Protein AF-A0A6C1B080-F1 (afdb_monomer_lite)

Foldseek 3Di:
DEEQCQLVLVVVLVVVVVCVVVVPQAEEYQANLHFQDQNSVSSCVSCVVHQYAYAHAVVLVVLVCCVVPVVCVVVSCVPGNCRSVSVVVPDDPVVNVCSNPGHQWAWDQDPNDIDTHHNDASVDRPHHDDPPDDPPPHDPDDHDDDRDD

Structure (mmCIF, N/CA/C/O backbone):
data_AF-A0A6C1B080-F1
#
_entry.id   AF-A0A6C1B080-F1
#
loop_
_atom_site.group_PDB
_atom_site.id
_atom_site.type_symbol
_atom_site.label_atom_id
_atom_site.label_alt_id
_atom_site.label_comp_id
_atom_site.label_asym_id
_atom_site.label_entity_id
_atom_site.label_seq_id
_atom_site.pdbx_PDB_ins_code
_atom_site.Cartn_x
_atom_site.Cartn_y
_atom_site.Cartn_z
_atom_site.occupancy
_atom_site.B_iso_or_equiv
_atom_site.auth_seq_id
_atom_site.auth_comp_id
_atom_site.auth_asym_id
_atom_site.auth_atom_id
_atom_site.pdbx_PDB_model_num
ATOM 1 N N . MET A 1 1 ? -10.397 2.742 7.932 1.00 92.88 1 MET A N 1
ATOM 2 C CA . MET A 1 1 ? -9.867 1.919 6.823 1.00 92.88 1 MET A CA 1
ATOM 3 C C . MET A 1 1 ? -9.737 2.802 5.600 1.00 92.88 1 MET A C 1
ATOM 5 O O . MET A 1 1 ? -10.623 3.621 5.385 1.00 92.88 1 MET A O 1
ATOM 9 N N . ILE A 1 2 ? -8.646 2.666 4.856 1.00 97.44 2 ILE A N 1
ATOM 10 C CA . ILE A 1 2 ? -8.377 3.382 3.603 1.00 97.44 2 ILE A CA 1
ATOM 11 C C . ILE A 1 2 ? -7.796 2.397 2.579 1.00 97.44 2 ILE A C 1
ATOM 13 O O . ILE A 1 2 ? -7.333 1.325 2.954 1.00 97.44 2 ILE A O 1
ATOM 17 N N . GLY A 1 3 ? -7.799 2.762 1.305 1.00 95.69 3 GLY A N 1
ATOM 18 C CA . GLY A 1 3 ? -7.280 1.955 0.202 1.00 95.69 3 GLY A CA 1
ATOM 19 C C . GLY A 1 3 ? -7.141 2.807 -1.047 1.00 95.69 3 GLY A C 1
ATOM 20 O O . GLY A 1 3 ? -7.567 3.966 -1.026 1.00 95.69 3 GLY A O 1
ATOM 21 N N . ASP A 1 4 ? -6.547 2.247 -2.101 1.00 97.25 4 ASP A N 1
ATOM 22 C CA . ASP A 1 4 ? -6.509 2.869 -3.431 1.00 97.25 4 ASP A CA 1
ATOM 23 C C . ASP A 1 4 ? -5.958 4.300 -3.399 1.00 97.25 4 ASP A C 1
ATOM 25 O O . ASP A 1 4 ? -6.481 5.237 -4.010 1.00 97.25 4 ASP A O 1
ATOM 29 N N . VAL A 1 5 ? -4.874 4.485 -2.645 1.00 98.12 5 VAL A N 1
ATOM 30 C CA . VAL A 1 5 ? -4.200 5.781 -2.549 1.00 98.12 5 VAL A CA 1
ATOM 31 C C . VAL A 1 5 ? -3.521 6.114 -3.875 1.00 98.12 5 VAL A C 1
ATOM 33 O O . VAL A 1 5 ? -3.496 7.278 -4.275 1.00 98.12 5 VAL A O 1
ATOM 36 N N . HIS A 1 6 ? -2.957 5.118 -4.561 1.00 98.06 6 HIS A N 1
ATOM 37 C CA . HIS A 1 6 ? -2.351 5.243 -5.888 1.00 98.06 6 HIS A CA 1
ATOM 38 C C . HIS A 1 6 ? -1.277 6.330 -5.994 1.00 98.06 6 HIS A C 1
ATOM 40 O O . HIS A 1 6 ? -1.135 6.970 -7.028 1.00 98.06 6 HIS A O 1
ATOM 46 N N . SER A 1 7 ? -0.497 6.566 -4.935 1.00 98.06 7 SER A N 1
ATOM 47 C CA . SER A 1 7 ? 0.464 7.678 -4.827 1.00 98.06 7 SER A CA 1
ATOM 48 C C . SER A 1 7 ? -0.156 9.086 -4.822 1.00 98.06 7 SER A C 1
ATOM 50 O O . SER A 1 7 ? 0.546 10.072 -5.064 1.00 98.06 7 SER A O 1
ATOM 52 N N . ASN A 1 8 ? -1.448 9.217 -4.510 1.00 98.31 8 ASN A N 1
ATOM 53 C CA . ASN A 1 8 ? -2.130 10.499 -4.338 1.00 98.31 8 ASN A CA 1
ATOM 54 C C . ASN A 1 8 ? -1.876 11.082 -2.938 1.00 98.31 8 ASN A C 1
ATOM 56 O O . ASN A 1 8 ? -2.717 11.017 -2.039 1.00 98.31 8 ASN A O 1
ATOM 60 N N . ALA A 1 9 ? -0.696 11.673 -2.751 1.00 98.31 9 ALA A N 1
ATOM 61 C CA . ALA A 1 9 ? -0.308 12.248 -1.464 1.00 98.31 9 ALA A CA 1
ATOM 62 C C . ALA A 1 9 ? -1.232 13.389 -1.004 1.00 98.31 9 ALA A C 1
ATOM 64 O O . ALA A 1 9 ? -1.440 13.552 0.195 1.00 98.31 9 ALA A O 1
ATOM 65 N N . LEU A 1 10 ? -1.807 14.160 -1.935 1.00 98.31 10 LEU A N 1
ATOM 66 C CA . LEU A 1 10 ? -2.714 15.258 -1.597 1.00 98.31 10 LEU A CA 1
ATOM 67 C C . LEU A 1 10 ? -4.004 14.732 -0.958 1.00 98.31 10 LEU A C 1
ATOM 69 O O . LEU A 1 10 ? -4.366 15.174 0.130 1.00 98.31 10 LEU A O 1
ATOM 73 N N . ALA A 1 11 ? -4.662 13.766 -1.608 1.00 98.31 11 ALA A N 1
ATOM 74 C CA . ALA A 1 11 ? -5.880 13.159 -1.080 1.00 98.31 11 ALA A CA 1
ATOM 75 C C . ALA A 1 11 ? -5.609 12.429 0.240 1.00 98.31 11 ALA A C 1
ATOM 77 O O . ALA A 1 11 ? -6.351 12.607 1.207 1.00 98.31 11 ALA A O 1
ATOM 78 N N . LEU A 1 12 ? -4.507 11.672 0.307 1.00 98.62 12 LEU A N 1
ATOM 79 C CA . LEU A 1 12 ? -4.118 10.980 1.529 1.00 98.62 12 LEU A CA 1
ATOM 80 C C . LEU A 1 12 ? -3.902 11.959 2.687 1.00 98.62 12 LEU A C 1
ATOM 82 O O . LEU A 1 12 ? -4.424 11.727 3.770 1.00 98.62 12 LEU A O 1
ATOM 86 N N . ASN A 1 13 ? -3.186 13.065 2.470 1.00 98.69 13 ASN A N 1
ATOM 87 C CA . ASN A 1 13 ? -2.951 14.066 3.510 1.00 98.69 13 ASN A CA 1
ATOM 88 C C . ASN A 1 13 ? -4.268 14.618 4.078 1.00 98.69 13 ASN A C 1
ATOM 90 O O . ASN A 1 13 ? -4.413 14.751 5.290 1.00 98.69 13 ASN A O 1
ATOM 94 N N . THR A 1 14 ? -5.258 14.890 3.223 1.00 98.56 14 THR A N 1
ATOM 95 C CA . THR A 1 14 ? -6.590 15.323 3.671 1.00 98.56 14 THR A CA 1
ATOM 96 C C . THR A 1 14 ? -7.274 14.263 4.536 1.00 98.56 14 THR A C 1
ATOM 98 O O . THR A 1 14 ? -7.796 14.595 5.600 1.00 98.56 14 THR A O 1
ATOM 101 N N . VAL A 1 15 ? -7.235 12.993 4.124 1.00 98.38 15 VAL A N 1
ATOM 102 C CA . VAL A 1 15 ? -7.840 11.885 4.880 1.00 98.38 15 VAL A CA 1
ATOM 103 C C . VAL A 1 15 ? -7.136 11.664 6.221 1.00 98.38 15 VAL A C 1
ATOM 105 O O . VAL A 1 15 ? -7.805 11.505 7.238 1.00 98.38 15 VAL A O 1
ATOM 108 N N . LEU A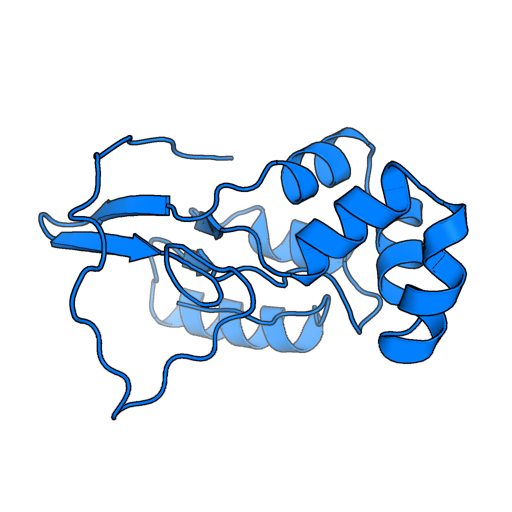 1 16 ? -5.802 11.704 6.254 1.00 98.56 16 LEU A N 1
ATOM 109 C CA . LEU A 1 16 ? -5.028 11.528 7.485 1.00 98.56 16 LEU A CA 1
ATOM 110 C C . LEU A 1 16 ? -5.241 12.681 8.471 1.00 98.56 16 LEU A C 1
ATOM 112 O O . LEU A 1 16 ? -5.321 12.444 9.672 1.00 98.56 16 LEU A O 1
ATOM 116 N N . ASN A 1 17 ? -5.405 13.915 7.987 1.00 98.44 17 ASN A N 1
ATOM 117 C CA . ASN A 1 17 ? -5.759 15.043 8.851 1.00 98.44 17 ASN A CA 1
ATOM 118 C C . ASN A 1 17 ? -7.135 14.852 9.503 1.00 98.44 17 ASN A C 1
ATOM 120 O O . ASN A 1 17 ? -7.278 15.113 10.696 1.00 98.44 17 ASN A O 1
ATOM 124 N N . ALA A 1 18 ? -8.127 14.359 8.755 1.00 98.44 18 ALA A N 1
ATOM 125 C CA . ALA A 1 18 ? -9.433 14.020 9.318 1.00 98.44 18 ALA A CA 1
ATOM 126 C C . ALA A 1 18 ? -9.327 12.864 10.330 1.00 98.44 18 ALA A C 1
ATOM 128 O O . ALA A 1 18 ? -9.848 12.963 11.436 1.00 98.44 18 ALA A O 1
ATOM 129 N N . ALA A 1 19 ? -8.577 11.806 10.006 1.00 98.25 19 ALA A N 1
ATOM 130 C CA . ALA A 1 19 ? -8.342 10.689 10.921 1.00 98.25 19 ALA A CA 1
ATOM 131 C C . ALA A 1 19 ? -7.666 11.135 12.232 1.00 98.25 19 ALA A C 1
ATOM 133 O O . ALA A 1 19 ? -8.009 10.642 13.305 1.00 98.25 19 ALA A O 1
ATOM 134 N N . ALA A 1 20 ? -6.737 12.093 12.165 1.00 98.12 20 ALA A N 1
ATOM 135 C CA . ALA A 1 20 ? -6.057 12.624 13.343 1.00 98.12 20 ALA A CA 1
ATOM 136 C C . ALA A 1 20 ? -7.005 13.442 14.234 1.00 98.12 20 ALA A C 1
ATOM 138 O O . ALA A 1 20 ? -6.933 13.350 15.459 1.00 98.12 20 ALA A O 1
ATOM 139 N N . GLN A 1 21 ? -7.920 14.213 13.635 1.00 98.38 21 GLN A N 1
ATOM 140 C CA . GLN A 1 21 ? -8.959 14.949 14.367 1.00 98.38 21 GLN A CA 1
ATOM 141 C C . GLN A 1 21 ? -9.912 14.004 15.108 1.00 98.38 21 GLN A C 1
ATOM 143 O O . GLN A 1 21 ? -10.265 14.271 16.256 1.00 98.38 21 GLN A O 1
ATOM 148 N N . GLU A 1 22 ? -10.242 12.873 14.486 1.00 98.12 22 GLU A N 1
ATOM 149 C CA . GLU A 1 22 ? -11.057 11.803 15.075 1.00 98.12 22 GLU A CA 1
ATOM 150 C C . GLU A 1 22 ? -10.272 10.886 16.031 1.00 98.12 22 GLU A C 1
ATOM 152 O O . GLU A 1 22 ? -10.840 9.949 16.586 1.00 98.12 22 GLU A O 1
ATOM 157 N N . ARG A 1 23 ? -8.977 11.158 16.260 1.00 97.38 23 ARG A N 1
ATOM 158 C CA . ARG A 1 23 ? -8.093 10.384 17.153 1.00 97.38 23 ARG A CA 1
ATOM 159 C C . ARG A 1 23 ? -8.041 8.893 16.806 1.00 97.38 23 ARG A C 1
ATOM 161 O O . ARG A 1 23 ? -8.092 8.048 17.690 1.00 97.38 23 ARG A O 1
ATOM 168 N N . VAL A 1 24 ? -7.945 8.575 15.518 1.00 97.38 24 VAL A N 1
ATOM 169 C CA . VAL A 1 24 ? -7.761 7.194 15.055 1.00 97.38 24 VAL A CA 1
ATOM 170 C C . VAL A 1 24 ? -6.438 6.631 15.580 1.00 97.38 24 VAL A C 1
ATOM 172 O O . VAL A 1 24 ? -5.385 7.212 15.325 1.00 97.38 24 VAL A O 1
ATOM 175 N N . ASP A 1 25 ? -6.495 5.480 16.252 1.00 95.31 25 ASP A N 1
ATOM 176 C CA . ASP A 1 25 ? -5.313 4.821 16.823 1.00 95.31 25 ASP A CA 1
ATOM 177 C C . ASP A 1 25 ? -4.473 4.085 15.766 1.00 95.31 25 ASP A C 1
ATOM 179 O O . ASP A 1 25 ? -3.247 4.172 15.773 1.00 95.31 25 ASP A O 1
ATOM 183 N N . ALA A 1 26 ? -5.124 3.392 14.822 1.00 95.50 26 ALA A N 1
ATOM 184 C CA . ALA A 1 26 ? -4.452 2.603 13.790 1.00 95.50 26 ALA A CA 1
ATOM 185 C C . ALA A 1 26 ? -5.174 2.635 12.433 1.00 95.50 26 ALA A C 1
ATOM 187 O O . ALA A 1 26 ? -6.404 2.700 12.338 1.00 95.50 26 ALA A O 1
ATOM 188 N N . LEU A 1 27 ? -4.398 2.534 11.351 1.00 97.81 27 LEU A N 1
ATOM 189 C CA . LEU A 1 27 ? -4.902 2.472 9.980 1.00 97.81 27 LEU A CA 1
ATOM 190 C C . LEU A 1 27 ? -4.965 1.028 9.472 1.00 97.81 27 LEU A C 1
ATOM 192 O O . LEU A 1 27 ? -3.985 0.293 9.518 1.00 97.81 27 LEU A O 1
ATOM 196 N N . LEU A 1 28 ? -6.099 0.649 8.884 1.00 97.62 28 LEU A N 1
ATOM 197 C CA . LEU A 1 28 ? -6.207 -0.534 8.025 1.00 97.62 28 LEU A CA 1
ATOM 198 C C . LEU A 1 28 ? -6.141 -0.076 6.569 1.00 97.62 28 LEU A C 1
ATOM 200 O O . LEU A 1 28 ? -7.002 0.706 6.155 1.00 97.62 28 LEU A O 1
ATOM 204 N N . ILE A 1 29 ? -5.128 -0.527 5.829 1.00 98.06 29 ILE A N 1
ATOM 205 C CA . ILE A 1 29 ? -4.839 -0.112 4.454 1.00 98.06 29 ILE A CA 1
ATOM 206 C C . ILE A 1 29 ? -4.983 -1.308 3.510 1.00 98.06 29 ILE A C 1
ATOM 208 O O . ILE A 1 29 ? -4.222 -2.272 3.606 1.00 98.06 29 ILE A O 1
ATOM 212 N N . THR A 1 30 ? -5.930 -1.237 2.577 1.00 97.06 30 THR A N 1
ATOM 213 C CA . THR A 1 30 ? -6.293 -2.338 1.665 1.00 97.06 30 THR A CA 1
ATOM 214 C C . THR A 1 30 ? -5.430 -2.415 0.399 1.00 97.06 30 THR A C 1
ATOM 216 O O . THR A 1 30 ? -5.889 -2.918 -0.619 1.00 97.06 30 THR A O 1
ATOM 219 N N . GLY A 1 31 ? -4.182 -1.943 0.449 1.00 97.00 31 GLY A N 1
ATOM 220 C CA . GLY A 1 31 ? -3.253 -1.961 -0.687 1.00 97.00 31 GLY A CA 1
ATOM 221 C C . GLY A 1 31 ? -3.449 -0.821 -1.681 1.00 97.00 31 GLY A C 1
ATOM 222 O O . GLY A 1 31 ? -4.157 0.151 -1.397 1.00 97.00 31 GLY A O 1
ATOM 223 N N . ASP A 1 32 ? -2.764 -0.935 -2.819 1.00 98.06 32 ASP A N 1
ATOM 224 C CA . ASP A 1 32 ? -2.714 0.074 -3.876 1.00 98.06 32 ASP A CA 1
ATOM 225 C C . ASP A 1 32 ? -2.270 1.440 -3.327 1.00 98.06 32 ASP A C 1
ATOM 227 O O . ASP A 1 32 ? -2.879 2.494 -3.536 1.00 98.06 32 ASP A O 1
ATOM 231 N N . LEU A 1 33 ? -1.174 1.420 -2.564 1.00 98.06 33 LEU A N 1
ATOM 232 C CA . LEU A 1 33 ? -0.527 2.623 -2.040 1.00 98.06 33 LEU A CA 1
ATOM 233 C C . LEU A 1 33 ? 0.216 3.379 -3.135 1.00 98.06 33 LEU A C 1
ATOM 235 O O . LEU A 1 33 ? 0.295 4.613 -3.107 1.00 98.06 33 LEU A O 1
ATOM 239 N N . VAL A 1 34 ? 0.767 2.638 -4.092 1.00 97.94 34 VAL A N 1
ATOM 240 C CA . VAL A 1 34 ? 1.461 3.164 -5.264 1.00 97.94 34 VAL A CA 1
ATOM 241 C C . VAL A 1 34 ? 0.706 2.836 -6.541 1.00 97.94 34 VAL A C 1
ATOM 243 O O . VAL A 1 34 ? -0.098 1.918 -6.556 1.00 97.94 34 VAL A O 1
ATOM 246 N N . GLY A 1 35 ? 0.934 3.593 -7.614 1.00 95.38 35 GLY A N 1
ATOM 247 C CA . GLY A 1 35 ? 0.219 3.345 -8.862 1.00 95.38 35 GLY 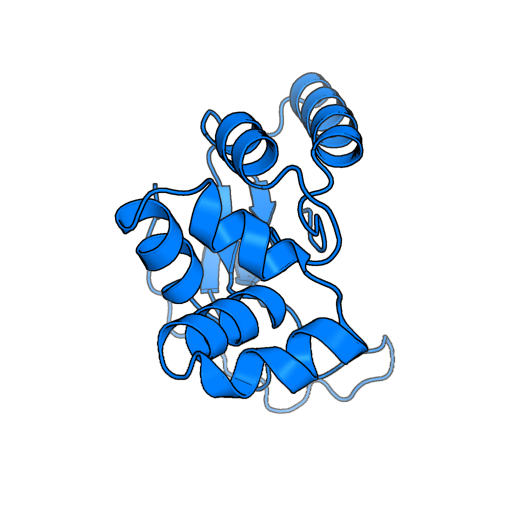A CA 1
ATOM 248 C C . GLY A 1 35 ? 0.118 4.580 -9.731 1.00 95.38 35 GLY A C 1
ATOM 249 O O . GLY A 1 35 ? 1.138 5.108 -10.153 1.00 95.38 35 GLY A O 1
ATOM 250 N N . TYR A 1 36 ? -1.106 5.020 -10.013 1.00 95.62 36 TYR A N 1
ATOM 251 C CA . TYR A 1 36 ? -1.402 6.008 -11.056 1.00 95.62 36 TYR A CA 1
ATOM 252 C C . TYR A 1 36 ? -0.709 7.373 -10.909 1.00 95.62 36 TYR A C 1
ATOM 254 O O . TYR A 1 36 ? -0.398 8.006 -11.919 1.00 95.62 36 TYR A O 1
ATOM 262 N N . TYR A 1 37 ? -0.487 7.854 -9.684 1.00 96.56 37 TYR A N 1
ATOM 263 C CA . TYR A 1 37 ? 0.076 9.181 -9.422 1.00 96.56 37 TYR A CA 1
ATOM 264 C C . TYR A 1 37 ? 1.576 9.126 -9.073 1.00 96.56 37 TYR A C 1
ATOM 266 O O . TYR A 1 37 ? 2.187 8.068 -8.957 1.00 96.56 37 TYR A O 1
ATOM 274 N N . PHE A 1 38 ? 2.204 10.295 -8.914 1.00 96.81 38 PHE A N 1
ATOM 275 C CA . PHE A 1 38 ? 3.672 10.425 -8.909 1.00 96.81 38 PHE A CA 1
ATOM 276 C C . PHE A 1 38 ? 4.282 10.800 -7.550 1.00 96.81 38 PHE A C 1
ATOM 278 O O . PHE A 1 38 ? 5.459 11.152 -7.476 1.00 96.81 38 PHE A O 1
ATOM 285 N N . SER A 1 39 ? 3.498 10.768 -6.469 1.00 97.56 39 SER A N 1
ATOM 286 C CA . SER A 1 39 ? 3.925 11.230 -5.140 1.00 97.56 39 SER A CA 1
ATOM 287 C C . SER A 1 39 ? 4.143 10.087 -4.139 1.00 97.56 39 SER A C 1
ATOM 289 O O . SER A 1 39 ? 3.856 10.244 -2.952 1.00 97.56 39 SER A O 1
ATOM 291 N N . ALA A 1 40 ? 4.687 8.954 -4.596 1.00 96.62 40 ALA A N 1
ATOM 292 C CA . ALA A 1 40 ? 4.930 7.759 -3.779 1.00 96.62 40 ALA A CA 1
ATOM 293 C C . ALA A 1 40 ? 5.749 8.061 -2.513 1.00 96.62 40 ALA A C 1
ATOM 295 O O . ALA A 1 40 ? 5.332 7.720 -1.40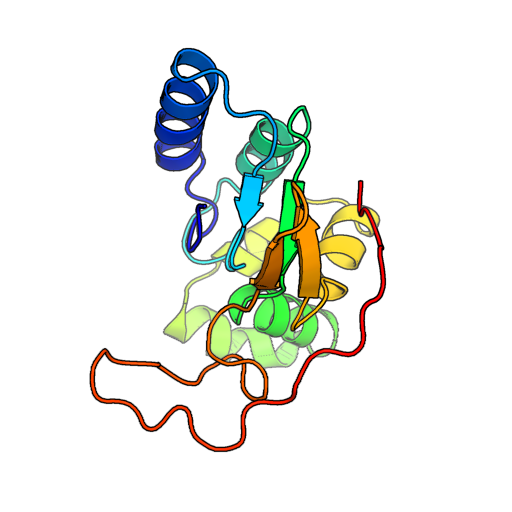8 1.00 96.62 40 ALA A O 1
ATOM 296 N N . ARG A 1 41 ? 6.866 8.792 -2.644 1.00 97.62 41 ARG A N 1
ATOM 297 C CA . ARG A 1 41 ? 7.688 9.234 -1.501 1.00 97.62 41 ARG A CA 1
ATOM 298 C C . ARG A 1 41 ? 6.870 9.992 -0.452 1.00 97.62 41 ARG A C 1
ATOM 300 O O . ARG A 1 41 ? 7.015 9.743 0.741 1.00 97.62 41 ARG A O 1
ATOM 307 N N . ALA A 1 42 ? 6.017 10.916 -0.889 1.00 98.25 42 ALA A N 1
ATOM 308 C CA . ALA A 1 42 ? 5.193 11.698 0.023 1.00 98.25 42 ALA A CA 1
ATOM 309 C C . ALA A 1 42 ? 4.137 10.825 0.718 1.00 98.25 42 ALA A C 1
ATOM 311 O O . ALA A 1 42 ? 3.925 10.997 1.912 1.00 98.25 42 ALA A O 1
ATOM 312 N N . VAL A 1 43 ? 3.545 9.849 0.019 1.00 98.25 43 VAL A N 1
ATOM 313 C CA . VAL A 1 43 ? 2.640 8.859 0.629 1.00 98.25 43 VAL A CA 1
ATOM 314 C C . VAL A 1 43 ? 3.338 8.061 1.731 1.00 98.25 43 VAL A C 1
ATOM 316 O O . VAL A 1 43 ? 2.820 7.994 2.843 1.00 98.25 43 VAL A O 1
ATOM 319 N N . ILE A 1 44 ? 4.531 7.518 1.467 1.00 97.38 44 ILE A N 1
ATOM 320 C CA . ILE A 1 44 ? 5.295 6.769 2.479 1.00 97.38 44 ILE A CA 1
ATOM 321 C C . ILE A 1 44 ? 5.603 7.651 3.696 1.00 97.38 44 ILE A C 1
ATOM 323 O O . ILE A 1 44 ? 5.379 7.234 4.831 1.00 97.38 44 ILE A O 1
ATOM 327 N N . ASN A 1 45 ? 6.035 8.895 3.472 1.00 98.12 45 ASN A N 1
ATOM 328 C CA . ASN A 1 45 ? 6.335 9.833 4.555 1.00 98.12 45 ASN A CA 1
ATOM 329 C C . ASN A 1 45 ? 5.092 10.190 5.388 1.00 98.12 45 ASN A C 1
ATOM 331 O O . ASN A 1 45 ? 5.178 10.265 6.610 1.00 98.12 45 ASN A O 1
ATOM 335 N N . LEU A 1 46 ? 3.940 10.393 4.741 1.00 98.44 46 LEU A N 1
ATOM 336 C CA . LEU A 1 46 ? 2.673 10.691 5.414 1.00 98.44 46 LEU A CA 1
ATOM 337 C C . LEU A 1 46 ? 2.185 9.523 6.280 1.00 98.44 46 LEU A C 1
ATOM 339 O O . LEU A 1 46 ? 1.607 9.750 7.339 1.00 98.44 46 LEU A O 1
ATOM 343 N N . LEU A 1 47 ? 2.432 8.283 5.851 1.00 97.88 47 LEU A N 1
ATOM 344 C CA . LEU A 1 47 ? 2.052 7.074 6.587 1.00 97.88 47 LEU A CA 1
ATOM 345 C C . LEU A 1 47 ? 3.062 6.671 7.664 1.00 97.88 47 LEU A C 1
ATOM 347 O O . LEU A 1 47 ? 2.706 5.914 8.565 1.00 97.88 47 LEU A O 1
ATOM 351 N N . ALA A 1 48 ? 4.309 7.140 7.592 1.00 96.81 48 ALA A N 1
ATOM 352 C CA . ALA A 1 48 ? 5.372 6.774 8.525 1.00 96.81 48 ALA A CA 1
ATOM 353 C C . ALA A 1 48 ? 4.991 6.900 10.018 1.00 96.81 48 ALA A C 1
ATOM 355 O O . ALA A 1 48 ? 5.228 5.928 10.733 1.00 96.81 48 ALA A O 1
ATOM 356 N N . PRO A 1 49 ? 4.365 7.997 10.500 1.00 96.88 49 PRO A N 1
ATOM 357 C CA . PRO A 1 49 ? 4.053 8.156 11.924 1.00 96.88 49 PRO A CA 1
ATOM 358 C C . PRO A 1 49 ? 2.835 7.354 12.407 1.00 96.88 49 PRO A C 1
ATOM 360 O O . PRO A 1 49 ? 2.571 7.337 13.604 1.00 96.88 49 PRO A O 1
ATOM 363 N N . TRP A 1 50 ? 2.076 6.726 11.508 1.00 97.62 50 TRP A N 1
ATOM 364 C CA . TRP A 1 50 ? 0.862 5.991 11.858 1.00 97.62 50 TRP A CA 1
ATOM 365 C C . TRP A 1 50 ? 1.161 4.528 12.180 1.00 97.62 50 TRP A C 1
ATOM 367 O O . TRP A 1 50 ? 1.852 3.850 11.405 1.00 97.62 50 TRP A O 1
ATOM 377 N N . GLU A 1 51 ? 0.554 4.017 13.255 1.00 96.25 51 GLU A N 1
ATOM 378 C CA . GLU A 1 51 ? 0.339 2.579 13.403 1.00 96.25 51 GLU A CA 1
ATOM 379 C C . GLU A 1 51 ? -0.574 2.113 12.263 1.00 96.25 51 GLU A C 1
ATOM 381 O O . GLU A 1 51 ? -1.608 2.726 11.974 1.00 96.25 51 GLU A O 1
ATOM 386 N N . LYS A 1 52 ? -0.149 1.081 11.530 1.00 96.75 52 LYS A N 1
ATOM 387 C CA . LYS A 1 52 ? -0.826 0.684 10.295 1.00 96.75 52 LYS A CA 1
ATOM 388 C C . LYS A 1 52 ? -0.639 -0.787 9.968 1.00 96.75 52 LYS A C 1
ATOM 390 O O . LYS A 1 52 ? 0.460 -1.327 10.047 1.00 96.75 52 LYS A O 1
ATOM 395 N N . PHE A 1 53 ? -1.713 -1.385 9.479 1.00 96.81 53 PHE A N 1
ATOM 396 C CA . PHE A 1 53 ? -1.741 -2.714 8.895 1.00 96.81 53 PHE A CA 1
ATOM 397 C C . PHE A 1 53 ? -2.030 -2.571 7.411 1.00 96.81 53 PHE A C 1
ATOM 399 O O . PHE A 1 53 ? -3.023 -1.956 7.022 1.00 96.81 53 PHE A O 1
ATOM 406 N N . VAL A 1 54 ? -1.142 -3.107 6.584 1.00 97.44 54 VAL A N 1
ATOM 407 C CA . VAL A 1 54 ? -1.181 -2.910 5.136 1.00 97.44 54 VAL A CA 1
ATOM 408 C C . VAL A 1 54 ? -1.162 -4.267 4.464 1.00 97.44 54 VAL A C 1
ATOM 410 O O . VAL A 1 54 ? -0.332 -5.110 4.803 1.00 97.44 54 VAL A O 1
ATOM 413 N N . VAL A 1 55 ? -2.069 -4.465 3.515 1.00 96.94 55 VAL A N 1
ATOM 414 C CA . VAL A 1 55 ? -2.039 -5.617 2.613 1.00 96.94 55 VAL A CA 1
ATOM 415 C C . VAL A 1 55 ? -1.581 -5.209 1.230 1.00 96.94 55 VAL A C 1
ATOM 417 O O . VAL A 1 55 ? -1.678 -4.045 0.850 1.00 96.94 55 VAL A O 1
ATOM 420 N N . ARG A 1 56 ? -1.078 -6.184 0.481 1.00 96.69 56 ARG A N 1
ATOM 421 C CA . ARG A 1 56 ? -0.702 -6.006 -0.916 1.00 96.69 56 ARG A CA 1
ATOM 422 C C . ARG A 1 56 ? -1.951 -5.791 -1.773 1.00 96.69 56 ARG A C 1
ATOM 424 O O . ARG A 1 56 ? -2.911 -6.552 -1.633 1.00 96.69 56 ARG A O 1
ATOM 431 N N . GLY A 1 57 ? -1.919 -4.780 -2.638 1.00 97.50 57 GLY A N 1
ATOM 432 C CA . GLY A 1 57 ? -2.849 -4.601 -3.750 1.00 97.50 57 GLY A CA 1
ATOM 433 C C . GLY A 1 57 ? -2.249 -5.084 -5.071 1.00 97.50 57 GLY A C 1
ATOM 434 O O . GLY A 1 57 ? -1.123 -5.599 -5.120 1.00 97.50 57 GLY A O 1
ATOM 435 N N . ASN A 1 58 ? -2.993 -4.942 -6.163 1.00 97.19 58 ASN A N 1
ATOM 436 C CA . ASN A 1 58 ? -2.506 -5.386 -7.466 1.00 97.19 58 ASN A CA 1
ATOM 437 C C . ASN A 1 58 ? -1.414 -4.460 -8.031 1.00 97.19 58 ASN A C 1
ATOM 439 O O . ASN A 1 58 ? -0.558 -4.922 -8.788 1.00 97.19 58 ASN A O 1
ATOM 443 N N . HIS A 1 59 ? -1.347 -3.193 -7.614 1.00 97.31 59 HIS A N 1
ATOM 444 C CA . HIS A 1 59 ? -0.268 -2.294 -8.026 1.00 97.31 59 HIS A CA 1
ATOM 445 C C . HIS A 1 59 ? 1.066 -2.628 -7.362 1.00 97.31 59 HIS A C 1
ATOM 447 O O . HIS A 1 59 ? 2.116 -2.499 -7.998 1.00 97.31 59 HIS A O 1
ATOM 453 N N . GLU A 1 60 ? 1.050 -3.136 -6.131 1.00 98.00 60 GLU A N 1
ATOM 454 C CA . GLU A 1 60 ? 2.253 -3.685 -5.507 1.00 98.00 60 GLU A CA 1
ATOM 455 C C . GLU A 1 60 ? 2.700 -5.001 -6.170 1.00 98.00 60 GLU A C 1
ATOM 457 O O . GLU A 1 60 ? 3.901 -5.221 -6.338 1.00 98.00 60 GLU A O 1
ATOM 462 N N . GLU A 1 61 ? 1.770 -5.845 -6.634 1.00 96.88 61 GLU A N 1
ATOM 463 C CA . GLU A 1 61 ? 2.112 -7.031 -7.438 1.00 96.88 61 GLU A CA 1
ATOM 464 C C . GLU A 1 61 ? 2.709 -6.631 -8.801 1.00 96.88 61 GLU A C 1
ATOM 466 O O . GLU A 1 61 ? 3.725 -7.183 -9.238 1.00 96.88 61 GLU A O 1
ATOM 471 N N . MET A 1 62 ? 2.148 -5.610 -9.458 1.00 97.00 62 MET A N 1
ATOM 472 C CA . MET A 1 62 ? 2.711 -5.053 -10.691 1.00 97.00 62 MET A CA 1
ATOM 473 C C . MET A 1 62 ? 4.099 -4.449 -10.476 1.00 97.00 62 MET A C 1
ATOM 475 O O . MET A 1 62 ? 4.970 -4.635 -11.326 1.00 97.00 62 MET A O 1
ATOM 479 N N . LEU A 1 63 ? 4.341 -3.776 -9.346 1.00 97.69 63 LEU A N 1
ATOM 480 C CA . LEU A 1 63 ? 5.665 -3.274 -8.975 1.00 97.69 63 LEU A CA 1
ATOM 481 C C . LEU A 1 63 ? 6.664 -4.429 -8.820 1.00 97.69 63 LEU A C 1
ATOM 483 O O . LEU A 1 63 ? 7.767 -4.376 -9.372 1.00 97.69 63 LEU A O 1
ATOM 487 N N . ALA A 1 64 ? 6.266 -5.503 -8.133 1.00 96.81 64 ALA A N 1
ATOM 488 C CA . ALA A 1 64 ? 7.088 -6.698 -7.968 1.00 96.81 64 ALA A CA 1
ATOM 489 C C . ALA A 1 64 ? 7.393 -7.382 -9.311 1.00 96.81 64 ALA A C 1
ATOM 491 O O . ALA A 1 64 ? 8.522 -7.830 -9.545 1.00 96.81 64 ALA A O 1
ATOM 492 N N . ARG A 1 65 ? 6.413 -7.451 -10.220 1.00 95.75 65 ARG A N 1
ATOM 493 C CA . ARG A 1 65 ? 6.611 -7.945 -11.591 1.00 95.75 65 ARG A CA 1
ATOM 494 C C . ARG A 1 65 ? 7.565 -7.049 -12.375 1.00 95.75 65 ARG A C 1
ATOM 496 O O . ARG A 1 65 ? 8.509 -7.563 -12.964 1.00 95.75 65 ARG A O 1
ATOM 503 N N . LEU A 1 66 ? 7.370 -5.733 -12.339 1.00 95.38 66 LEU A N 1
ATOM 504 C CA . LEU A 1 66 ? 8.214 -4.767 -13.042 1.00 95.38 66 LEU A CA 1
ATOM 505 C C . LEU A 1 66 ? 9.677 -4.850 -12.589 1.00 95.38 66 LEU A C 1
ATOM 507 O O . LEU A 1 66 ? 10.580 -4.788 -13.420 1.00 95.38 66 LEU A O 1
ATOM 511 N N . ARG A 1 67 ? 9.916 -5.045 -11.287 1.00 94.06 67 ARG A N 1
ATOM 512 C CA . ARG A 1 67 ? 11.265 -5.199 -10.726 1.00 94.06 67 ARG A CA 1
A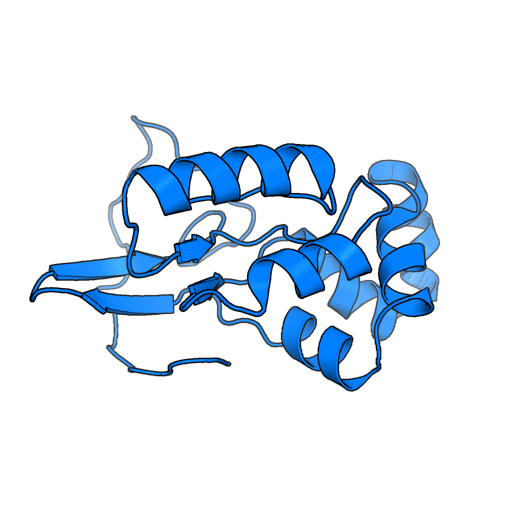TOM 513 C C . ARG A 1 67 ? 11.947 -6.500 -11.153 1.00 94.06 67 ARG A C 1
ATOM 515 O O . ARG A 1 67 ? 13.137 -6.487 -11.449 1.00 94.06 67 ARG A O 1
ATOM 522 N N . ARG A 1 68 ? 11.211 -7.618 -11.194 1.00 94.94 68 ARG A N 1
ATOM 523 C CA . ARG A 1 68 ? 11.741 -8.925 -11.636 1.00 94.94 68 ARG A CA 1
ATOM 524 C C . ARG A 1 68 ? 11.946 -8.989 -13.146 1.00 94.94 68 ARG A C 1
ATOM 526 O O . ARG A 1 68 ? 12.928 -9.551 -13.619 1.00 94.94 68 ARG A O 1
ATOM 533 N N . GLU A 1 69 ? 11.018 -8.408 -13.895 1.00 94.00 69 GLU A N 1
ATOM 534 C CA . GLU A 1 69 ? 10.951 -8.467 -15.350 1.00 94.00 69 GLU A CA 1
ATOM 535 C C . GLU A 1 69 ? 10.778 -7.055 -15.931 1.00 94.00 69 GLU A C 1
ATOM 537 O O . GLU A 1 69 ? 9.678 -6.699 -16.369 1.00 94.00 69 GLU A O 1
ATOM 542 N N . PRO A 1 70 ? 11.845 -6.236 -16.016 1.00 90.62 70 PRO A N 1
ATOM 543 C CA . PRO A 1 70 ? 11.747 -4.864 -16.531 1.00 90.62 70 PRO A CA 1
ATOM 544 C C . PRO A 1 70 ? 11.141 -4.761 -17.942 1.00 90.62 70 PRO A C 1
ATOM 546 O O . PRO A 1 70 ? 10.505 -3.762 -18.290 1.00 90.62 70 PRO A O 1
ATOM 549 N N . ALA A 1 71 ? 11.278 -5.820 -18.751 1.00 89.62 71 ALA A N 1
ATOM 550 C CA . ALA A 1 71 ? 10.670 -5.928 -20.077 1.00 89.62 71 ALA A CA 1
ATOM 551 C C . ALA A 1 71 ? 9.126 -5.898 -20.049 1.00 89.62 71 ALA A C 1
ATOM 553 O O . ALA A 1 71 ? 8.508 -5.410 -20.997 1.00 89.62 71 ALA A O 1
ATOM 554 N N . SER A 1 72 ? 8.496 -6.345 -18.954 1.00 84.81 72 SER A N 1
ATOM 555 C CA . SER A 1 72 ? 7.036 -6.291 -18.763 1.00 84.81 72 SER A CA 1
ATOM 556 C C . SER A 1 72 ? 6.500 -4.860 -18.625 1.00 84.81 72 SER A C 1
ATOM 558 O O . SER A 1 72 ? 5.317 -4.604 -18.865 1.00 84.81 72 SER A O 1
ATOM 560 N N . GLY A 1 73 ? 7.373 -3.890 -18.325 1.00 89.12 73 GLY A N 1
ATOM 561 C CA . GLY A 1 73 ? 6.973 -2.508 -18.084 1.00 89.12 73 GLY A CA 1
ATOM 562 C C . GLY A 1 73 ? 6.306 -1.826 -19.272 1.00 89.12 73 GLY A C 1
ATOM 563 O O . GLY A 1 73 ? 5.542 -0.887 -19.078 1.00 89.12 73 GLY A O 1
ATOM 564 N N . GLY A 1 74 ? 6.541 -2.288 -20.506 1.00 92.94 74 GLY A N 1
ATOM 565 C CA . GLY A 1 74 ? 5.884 -1.716 -21.682 1.00 92.94 74 GLY A CA 1
ATOM 566 C C . GLY A 1 74 ? 4.359 -1.856 -21.638 1.00 92.94 74 GLY A C 1
ATOM 567 O O . GLY A 1 74 ? 3.651 -0.928 -22.020 1.00 92.94 74 GLY A O 1
ATOM 568 N N . GLU A 1 75 ? 3.849 -2.992 -21.162 1.00 92.44 75 GLU A N 1
ATOM 569 C CA . GLU A 1 75 ? 2.409 -3.225 -21.015 1.00 92.44 75 GLU A CA 1
ATOM 570 C C . GLU A 1 75 ? 1.832 -2.436 -19.837 1.00 92.44 75 GLU A C 1
ATOM 572 O O . GLU A 1 75 ? 0.836 -1.731 -20.004 1.00 92.44 75 GLU A O 1
ATOM 577 N N . ILE A 1 76 ? 2.510 -2.486 -18.686 1.00 92.69 76 ILE A N 1
ATOM 578 C CA . ILE A 1 76 ? 2.122 -1.762 -17.469 1.00 92.69 76 ILE A CA 1
ATOM 579 C C . ILE A 1 76 ? 2.013 -0.261 -17.761 1.00 92.69 76 ILE A C 1
ATOM 581 O O . ILE A 1 76 ? 0.971 0.336 -17.504 1.00 92.69 76 ILE A O 1
ATOM 585 N N . ARG A 1 77 ? 3.028 0.333 -18.403 1.00 94.62 77 ARG A N 1
ATOM 586 C CA . ARG A 1 77 ? 3.030 1.757 -18.769 1.00 94.62 77 ARG A CA 1
ATOM 587 C C . ARG A 1 77 ? 1.886 2.145 -19.693 1.00 94.62 77 ARG A C 1
ATOM 589 O O . ARG A 1 77 ? 1.310 3.214 -19.526 1.00 94.62 77 ARG A O 1
ATOM 596 N N . ARG A 1 78 ? 1.551 1.294 -20.668 1.00 95.25 78 ARG A N 1
ATOM 597 C CA . ARG A 1 78 ? 0.440 1.568 -21.593 1.00 95.25 78 ARG A CA 1
ATOM 598 C C . ARG A 1 78 ? -0.910 1.587 -20.885 1.00 95.25 78 ARG A C 1
ATOM 600 O O . ARG A 1 78 ? -1.767 2.368 -21.278 1.00 95.25 78 ARG A O 1
ATOM 607 N N . ARG A 1 79 ? -1.108 0.716 -19.894 1.00 93.69 79 ARG A N 1
ATOM 608 C CA . ARG A 1 79 ? -2.404 0.545 -19.228 1.00 93.69 79 ARG A CA 1
ATOM 609 C C . ARG A 1 79 ? -2.576 1.432 -17.995 1.00 93.69 79 ARG A C 1
ATOM 611 O O . ARG A 1 79 ? -3.664 1.950 -17.784 1.00 93.69 79 ARG A O 1
ATOM 618 N N . TYR A 1 80 ? -1.513 1.616 -17.217 1.00 93.75 80 TYR A N 1
ATOM 619 C CA . TYR A 1 80 ? -1.557 2.241 -15.890 1.00 93.75 80 TYR A CA 1
ATOM 620 C C . TYR A 1 80 ? -0.638 3.466 -15.759 1.00 93.75 80 TYR A C 1
ATOM 622 O O . TYR A 1 80 ? -0.608 4.120 -14.720 1.00 93.75 80 TYR A O 1
ATOM 630 N N . GLY A 1 81 ? 0.096 3.811 -16.820 1.00 94.69 81 GLY A N 1
ATOM 631 C CA . GLY A 1 81 ? 1.040 4.924 -16.817 1.00 94.69 81 GLY A CA 1
ATOM 632 C C . GLY A 1 81 ? 2.385 4.581 -16.171 1.00 94.69 81 GLY A C 1
ATOM 633 O O . GLY A 1 81 ? 2.687 3.435 -15.849 1.00 94.69 81 GLY A O 1
ATOM 634 N N . SER A 1 82 ? 3.231 5.597 -16.008 1.00 95.62 82 SER A N 1
ATOM 635 C CA . SER A 1 82 ? 4.618 5.451 -15.540 1.00 95.62 82 SER A CA 1
ATOM 636 C C . SER A 1 82 ? 4.790 5.623 -14.031 1.00 95.62 82 SER A C 1
ATOM 638 O O . SER A 1 82 ? 5.907 5.822 -13.558 1.00 95.62 82 SER A O 1
ATOM 640 N N . GLY A 1 83 ? 3.708 5.615 -13.250 1.00 96.56 83 GLY A N 1
ATOM 641 C CA . GLY A 1 83 ? 3.806 5.902 -11.820 1.00 96.56 83 GLY A CA 1
ATOM 642 C C . GLY A 1 83 ? 4.644 4.872 -11.057 1.00 96.56 83 GLY A C 1
ATOM 643 O O . GLY A 1 83 ? 5.443 5.253 -10.207 1.00 96.56 83 GLY A O 1
ATOM 644 N N . LEU A 1 84 ? 4.609 3.593 -11.449 1.00 97.12 84 LEU A N 1
ATOM 645 C CA . LEU A 1 84 ? 5.496 2.573 -10.873 1.00 97.12 84 LEU A CA 1
ATOM 646 C C . LEU A 1 84 ? 6.978 2.778 -11.237 1.00 97.12 84 LEU A C 1
ATOM 648 O O . LEU A 1 84 ? 7.848 2.445 -10.435 1.00 97.12 84 LEU A O 1
ATOM 652 N N . ASP A 1 85 ? 7.288 3.385 -12.387 1.00 95.94 85 ASP A N 1
ATOM 653 C CA . ASP A 1 85 ? 8.670 3.769 -12.707 1.00 95.94 85 ASP A CA 1
ATOM 654 C C . ASP A 1 85 ? 9.154 4.875 -11.749 1.00 95.94 85 ASP A C 1
ATOM 656 O O . ASP A 1 85 ? 10.294 4.855 -11.286 1.00 95.94 85 ASP A O 1
ATOM 660 N N . ILE A 1 86 ? 8.267 5.813 -11.390 1.00 96.19 86 ILE A N 1
ATOM 661 C CA . ILE A 1 86 ? 8.554 6.855 -10.394 1.00 96.19 86 ILE A CA 1
ATOM 662 C C . ILE A 1 86 ? 8.791 6.247 -9.007 1.00 96.19 86 ILE A C 1
ATOM 664 O O . ILE A 1 86 ? 9.684 6.705 -8.296 1.00 96.19 86 ILE A O 1
ATOM 668 N N . VAL A 1 87 ? 8.045 5.204 -8.631 1.00 97.44 87 VAL A N 1
ATOM 669 C CA . VAL A 1 87 ? 8.265 4.471 -7.371 1.00 97.44 87 VAL A CA 1
ATOM 670 C C . VAL A 1 87 ? 9.684 3.910 -7.321 1.00 97.44 87 VAL A C 1
ATOM 672 O O . VAL A 1 87 ? 10.405 4.190 -6.366 1.00 97.44 87 VAL A O 1
ATOM 675 N N . LEU A 1 88 ? 10.103 3.186 -8.364 1.00 96.56 88 LEU A N 1
ATOM 676 C CA . LEU A 1 88 ? 11.446 2.601 -8.457 1.00 96.56 88 LEU A CA 1
ATOM 677 C C . LEU A 1 88 ? 12.558 3.663 -8.471 1.00 96.56 88 LEU A C 1
ATOM 679 O O . LEU A 1 88 ? 13.662 3.397 -8.013 1.00 96.56 88 LEU A O 1
ATOM 683 N N . ALA A 1 89 ? 12.275 4.865 -8.979 1.00 95.62 89 ALA A N 1
ATOM 684 C CA . ALA A 1 89 ? 13.238 5.963 -9.012 1.00 95.62 89 ALA A CA 1
ATOM 685 C C . ALA A 1 89 ? 13.332 6.756 -7.691 1.00 95.62 89 ALA A C 1
ATOM 687 O O . ALA A 1 89 ? 14.384 7.318 -7.391 1.00 95.62 89 ALA A O 1
ATOM 688 N N . GLN A 1 90 ? 12.239 6.868 -6.924 1.00 95.50 90 GLN A N 1
ATOM 689 C CA . GLN A 1 90 ? 12.162 7.720 -5.725 1.00 95.50 90 GLN A CA 1
ATOM 690 C C . GLN A 1 90 ? 12.328 6.966 -4.401 1.00 95.50 90 GLN A C 1
ATOM 692 O O . GLN A 1 90 ? 12.703 7.571 -3.385 1.00 95.50 90 GLN A O 1
ATOM 697 N N . LEU A 1 91 ? 11.961 5.685 -4.368 1.00 97.31 91 LEU A N 1
ATOM 698 C CA . LEU A 1 91 ? 12.037 4.865 -3.167 1.00 97.31 91 LEU A CA 1
ATOM 699 C C . LEU A 1 91 ? 13.373 4.129 -3.088 1.00 97.31 91 LEU A C 1
ATOM 701 O O . LEU A 1 91 ? 13.993 3.811 -4.097 1.00 97.31 91 LEU A O 1
ATOM 705 N N . SER A 1 92 ? 13.835 3.884 -1.865 1.00 97.06 92 SER A N 1
ATOM 706 C CA . SER A 1 92 ? 15.008 3.041 -1.639 1.00 97.06 92 SER A CA 1
ATOM 707 C C . SER A 1 92 ? 14.683 1.574 -1.927 1.00 97.06 92 SER A C 1
ATOM 709 O O . SER A 1 92 ? 13.532 1.158 -1.799 1.00 97.06 92 SER A O 1
ATOM 711 N N . GLU A 1 93 ? 15.704 0.765 -2.226 1.00 96.62 93 GLU A N 1
ATOM 712 C CA . GLU A 1 93 ? 15.536 -0.685 -2.426 1.00 96.62 93 GLU A CA 1
ATOM 713 C C . GLU A 1 93 ? 14.794 -1.347 -1.262 1.00 96.62 93 GLU A C 1
ATOM 715 O O . GLU A 1 93 ? 13.887 -2.137 -1.488 1.00 96.62 93 GLU A O 1
ATOM 720 N N . ARG A 1 94 ? 15.099 -0.950 -0.019 1.00 96.44 94 ARG A N 1
ATOM 721 C CA . ARG A 1 94 ? 14.417 -1.462 1.175 1.00 96.44 94 ARG A CA 1
ATOM 722 C C . ARG A 1 94 ? 12.921 -1.144 1.174 1.00 96.44 94 ARG A C 1
ATOM 724 O O . ARG A 1 94 ? 12.123 -1.991 1.553 1.00 96.44 94 ARG A O 1
ATOM 731 N N . GLU A 1 95 ? 12.536 0.068 0.794 1.00 96.88 95 GLU A N 1
ATOM 732 C CA . GLU A 1 95 ? 11.123 0.465 0.762 1.00 96.88 95 GLU A CA 1
ATOM 733 C C . GLU A 1 95 ? 10.372 -0.259 -0.355 1.00 96.88 95 GLU A C 1
ATOM 735 O O . GLU A 1 95 ? 9.250 -0.720 -0.150 1.00 96.88 95 GLU A O 1
ATOM 740 N N . VAL A 1 96 ? 11.009 -0.417 -1.517 1.00 97.81 96 VAL A N 1
ATOM 741 C CA . VAL A 1 96 ? 10.464 -1.213 -2.623 1.00 97.81 96 VAL A CA 1
ATOM 742 C C . VAL A 1 96 ? 10.329 -2.683 -2.214 1.00 97.81 96 VAL A C 1
ATOM 744 O O . VAL A 1 96 ? 9.282 -3.282 -2.443 1.00 97.81 96 VAL A O 1
ATOM 747 N N . ASP A 1 97 ? 11.343 -3.256 -1.559 1.00 97.25 97 ASP A N 1
ATOM 748 C CA . ASP A 1 97 ? 11.299 -4.606 -0.988 1.00 97.25 97 ASP A CA 1
ATOM 749 C C . ASP A 1 97 ? 10.111 -4.767 -0.041 1.00 97.25 97 ASP A C 1
ATOM 751 O O . ASP A 1 97 ? 9.401 -5.769 -0.108 1.00 97.25 97 ASP A O 1
ATOM 755 N N . GLN A 1 98 ? 9.873 -3.789 0.831 1.00 96.31 98 GLN A N 1
ATOM 756 C CA . GLN A 1 98 ? 8.755 -3.831 1.768 1.00 96.31 98 GLN A CA 1
ATOM 757 C C . GLN A 1 98 ? 7.404 -3.814 1.045 1.00 96.31 98 GLN A C 1
ATOM 759 O O . GLN A 1 98 ? 6.554 -4.641 1.363 1.00 96.31 98 GLN A O 1
ATOM 764 N N . LEU A 1 99 ? 7.217 -2.937 0.051 1.00 97.62 99 LEU A N 1
ATOM 765 C CA . LEU A 1 99 ? 5.983 -2.878 -0.745 1.00 97.62 99 LEU A CA 1
ATOM 766 C C . LEU A 1 99 ? 5.713 -4.196 -1.487 1.00 97.62 99 LEU A C 1
ATOM 768 O O . LEU A 1 99 ? 4.601 -4.719 -1.441 1.00 97.62 99 LEU A O 1
ATOM 772 N N . CYS A 1 100 ? 6.737 -4.775 -2.118 1.00 96.81 100 CYS A N 1
ATOM 773 C CA . CYS A 1 100 ? 6.609 -6.032 -2.860 1.00 96.81 100 CYS A CA 1
ATOM 774 C C . CYS A 1 100 ? 6.297 -7.242 -1.958 1.00 96.81 100 CYS A C 1
ATOM 776 O O . CYS A 1 100 ? 5.704 -8.221 -2.419 1.00 96.81 100 CYS A O 1
ATOM 778 N N . ASN A 1 101 ? 6.688 -7.184 -0.681 1.00 96.06 101 ASN A N 1
ATOM 779 C CA . ASN A 1 101 ? 6.519 -8.268 0.289 1.00 96.06 101 ASN A CA 1
ATOM 780 C C . ASN A 1 101 ? 5.353 -8.050 1.269 1.00 96.06 101 ASN A C 1
ATOM 782 O O . ASN A 1 101 ? 5.254 -8.774 2.261 1.00 96.06 101 ASN A O 1
ATOM 786 N N . LEU A 1 102 ? 4.466 -7.083 1.008 1.00 96.75 102 LEU A N 1
ATOM 787 C CA . LEU A 1 102 ? 3.256 -6.907 1.809 1.00 96.75 102 LEU A CA 1
ATOM 788 C C . LEU A 1 102 ? 2.413 -8.200 1.837 1.00 96.75 102 LEU A C 1
ATOM 790 O O . LEU A 1 102 ? 2.325 -8.906 0.825 1.00 96.75 102 LEU A O 1
ATOM 794 N N . PRO A 1 103 ? 1.779 -8.525 2.978 1.00 95.31 103 PRO A N 1
ATOM 795 C CA . PRO A 1 103 ? 0.970 -9.729 3.106 1.00 95.31 103 PRO A CA 1
ATOM 796 C C . PRO A 1 103 ? -0.329 -9.619 2.301 1.00 95.31 103 PRO A C 1
ATOM 798 O O . PRO A 1 103 ? -0.904 -8.541 2.155 1.00 95.31 103 PRO A O 1
ATOM 801 N N . HIS A 1 104 ? -0.835 -10.753 1.830 1.00 91.62 104 HIS A N 1
ATOM 802 C CA . HIS A 1 104 ? -2.200 -10.877 1.334 1.00 91.62 104 HIS A CA 1
ATOM 803 C C . HIS A 1 104 ? -2.681 -12.331 1.494 1.00 91.62 104 HIS A C 1
ATOM 805 O O . HIS A 1 104 ? -2.019 -13.230 0.968 1.00 91.62 104 HIS A O 1
ATOM 811 N N . PRO A 1 105 ? -3.813 -12.576 2.181 1.00 92.81 105 PRO A N 1
ATOM 812 C CA . PRO A 1 105 ? -4.524 -11.648 3.065 1.00 92.81 105 PRO A CA 1
ATOM 813 C C . PRO A 1 105 ? -3.764 -11.437 4.392 1.00 92.81 105 PRO A C 1
ATOM 815 O O . PRO A 1 105 ? -2.748 -12.081 4.653 1.00 92.81 105 PRO A O 1
ATOM 818 N N . LEU A 1 106 ? -4.262 -10.552 5.258 1.00 93.12 106 LEU A N 1
ATOM 819 C CA . LEU A 1 106 ? -3.740 -10.337 6.612 1.00 93.12 106 LEU A CA 1
ATOM 820 C C . LEU A 1 106 ? -4.843 -10.560 7.651 1.00 93.12 106 LEU A C 1
ATOM 822 O O . LEU A 1 106 ? -5.900 -9.943 7.586 1.00 93.12 106 LEU A O 1
ATOM 826 N N . SER A 1 107 ? -4.595 -11.444 8.616 1.00 91.94 107 SER A N 1
ATOM 827 C CA . SER A 1 107 ? -5.533 -11.736 9.708 1.00 91.94 107 SER A CA 1
ATOM 828 C C . SER A 1 107 ? -5.128 -10.984 10.968 1.00 91.94 107 SER A C 1
ATOM 830 O O . SER A 1 107 ? -3.992 -11.112 11.416 1.00 91.94 107 SER A O 1
ATOM 832 N N . LEU A 1 108 ? -6.055 -10.224 11.543 1.00 91.00 108 LEU A N 1
ATOM 833 C CA . LEU A 1 108 ? -5.825 -9.327 12.672 1.00 91.00 108 LEU A CA 1
ATOM 834 C C . LEU A 1 108 ? -6.839 -9.590 13.782 1.00 91.00 108 LEU A C 1
ATOM 836 O O . LEU A 1 108 ? -8.002 -9.891 13.514 1.00 91.00 108 LEU A O 1
ATOM 840 N N . GLU A 1 109 ? -6.412 -9.412 15.026 1.00 91.75 109 GLU A N 1
ATOM 841 C CA . GLU A 1 109 ? -7.312 -9.333 16.171 1.00 91.75 109 GLU A CA 1
ATOM 842 C C . GLU A 1 109 ? -7.157 -7.957 16.818 1.00 91.75 109 GLU A C 1
ATOM 844 O O . GLU A 1 109 ? -6.089 -7.635 17.330 1.00 91.75 109 GLU A O 1
ATOM 849 N N . LEU A 1 110 ? -8.209 -7.140 16.750 1.00 88.81 110 LEU A N 1
ATOM 850 C CA . LEU A 1 110 ? -8.260 -5.791 17.317 1.00 88.81 110 LEU A CA 1
ATOM 851 C C . LEU A 1 110 ? -9.474 -5.706 18.243 1.00 88.81 110 LEU A C 1
ATOM 853 O O . LEU A 1 110 ? -10.586 -6.022 17.823 1.00 88.81 110 LEU A O 1
ATOM 857 N N . ASP A 1 111 ? -9.266 -5.340 19.507 1.00 88.50 111 ASP A N 1
ATOM 858 C CA . ASP A 1 111 ? -10.317 -5.242 20.535 1.00 88.50 111 ASP A CA 1
ATOM 859 C C . ASP A 1 111 ? -11.206 -6.495 20.650 1.00 88.50 111 ASP A C 1
ATOM 861 O O . ASP A 1 111 ? -12.435 -6.424 20.744 1.00 88.50 111 ASP A O 1
ATOM 865 N N . GLY A 1 112 ? -10.583 -7.678 20.583 1.00 89.94 112 GLY A N 1
ATOM 866 C CA . GLY A 1 112 ? -11.274 -8.972 20.614 1.00 89.94 112 GLY A CA 1
ATOM 867 C C . GLY A 1 112 ? -12.095 -9.278 19.355 1.00 89.94 112 GLY A C 1
ATOM 868 O O . GLY A 1 112 ? -12.857 -10.248 19.328 1.00 89.94 112 GLY A O 1
ATOM 869 N N . ARG A 1 113 ? -11.967 -8.461 18.302 1.00 90.06 113 ARG A N 1
ATOM 870 C CA . ARG A 1 113 ? -12.612 -8.664 17.004 1.00 90.06 113 ARG A CA 1
ATOM 871 C C . ARG A 1 113 ? -11.612 -9.184 15.995 1.00 90.06 113 ARG A C 1
ATOM 873 O O . ARG A 1 113 ? -10.515 -8.665 15.828 1.00 90.06 113 ARG A O 1
ATOM 880 N N . LYS A 1 114 ? -12.062 -10.197 15.276 1.00 90.38 114 LYS A N 1
ATOM 881 C CA . LYS A 1 114 ? -11.330 -10.898 14.234 1.00 90.38 114 LYS A CA 1
ATOM 882 C C . LYS A 1 114 ? -11.579 -10.229 12.887 1.00 90.38 114 LYS A C 1
ATOM 884 O O . LYS A 1 114 ? -12.724 -10.157 12.449 1.00 90.38 114 LYS A O 1
ATOM 889 N N . ILE A 1 115 ? -10.520 -9.745 12.246 1.00 92.19 115 ILE A N 1
ATOM 890 C CA . ILE A 1 115 ? -10.562 -9.034 10.965 1.00 92.19 115 ILE A CA 1
ATOM 891 C C . ILE A 1 115 ? -9.687 -9.782 9.960 1.00 92.19 115 ILE A C 1
ATOM 893 O O . ILE A 1 115 ? -8.548 -10.129 10.260 1.00 92.19 115 ILE A O 1
ATOM 897 N N . LEU A 1 116 ? -10.213 -10.008 8.758 1.00 92.19 116 LEU A N 1
ATOM 898 C CA . LEU A 1 116 ? -9.445 -10.472 7.606 1.00 92.19 116 LEU A CA 1
ATOM 899 C C . LEU A 1 116 ? -9.352 -9.319 6.606 1.00 92.19 116 LEU A C 1
ATOM 901 O O . LEU A 1 116 ? -10.358 -8.914 6.031 1.00 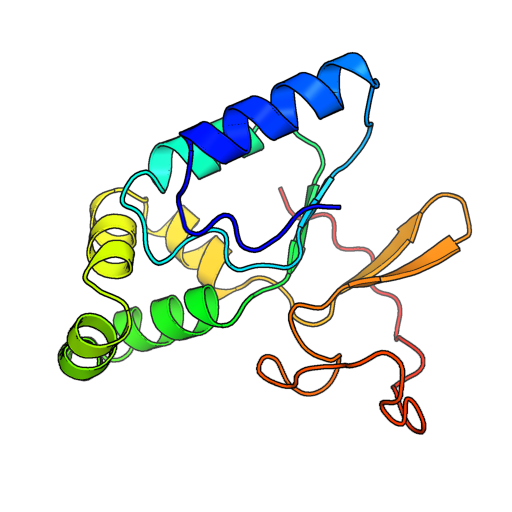92.19 116 LEU A O 1
ATOM 905 N N . LEU A 1 117 ? -8.155 -8.764 6.446 1.00 94.38 117 LEU A N 1
ATOM 906 C CA . LEU A 1 117 ? -7.864 -7.655 5.546 1.00 94.38 117 LEU A CA 1
ATOM 907 C C . LEU A 1 117 ? -7.342 -8.206 4.212 1.00 94.38 117 LEU A C 1
ATOM 909 O O . LEU A 1 117 ? -6.448 -9.053 4.190 1.00 94.38 117 LEU A O 1
ATOM 913 N N . CYS A 1 118 ? -7.893 -7.731 3.100 1.00 94.38 118 CYS A N 1
ATOM 914 C CA . CYS A 1 118 ? -7.471 -8.075 1.741 1.00 94.38 118 CYS A CA 1
ATOM 915 C C . CYS A 1 118 ? -7.836 -6.928 0.783 1.00 94.38 118 CYS A C 1
ATOM 917 O O . CYS A 1 118 ? -8.621 -6.057 1.157 1.00 94.38 118 CYS A O 1
ATOM 919 N N . HIS A 1 119 ? -7.217 -6.897 -0.400 1.00 95.69 119 HIS A N 1
ATOM 920 C CA . HIS A 1 119 ? -7.492 -5.890 -1.432 1.00 95.69 119 HIS A CA 1
ATOM 921 C C . HIS A 1 119 ? -8.750 -6.262 -2.235 1.00 95.69 119 HIS A C 1
ATOM 923 O O . HIS A 1 119 ? -9.766 -5.585 -2.125 1.00 95.69 119 HIS A O 1
ATOM 929 N N . GLY A 1 120 ? -8.703 -7.380 -2.968 1.00 92.50 120 GLY A N 1
ATOM 930 C CA . GLY A 1 120 ? -9.873 -8.007 -3.588 1.00 92.50 120 GLY A CA 1
ATOM 931 C C . GLY A 1 120 ? -10.558 -8.989 -2.638 1.00 92.50 120 GLY A C 1
ATOM 932 O O . GLY A 1 120 ? -11.313 -8.608 -1.747 1.00 92.50 120 GLY A O 1
ATOM 933 N N . SER A 1 121 ? -10.267 -10.277 -2.807 1.00 90.94 121 SER A N 1
ATOM 934 C CA . SER A 1 121 ? -10.759 -11.360 -1.949 1.00 90.94 121 SER A CA 1
ATOM 935 C C . SER A 1 121 ? -9.610 -12.078 -1.226 1.00 90.94 121 SER A C 1
ATOM 937 O O . SER A 1 121 ? -8.456 -11.888 -1.599 1.00 90.94 121 SER A O 1
ATOM 939 N N . PRO A 1 122 ? -9.878 -12.932 -0.219 1.00 89.56 122 PRO A N 1
ATOM 940 C CA . PRO A 1 122 ? -8.821 -13.663 0.489 1.00 89.56 122 PRO A CA 1
ATOM 941 C C . PRO A 1 122 ? -7.991 -14.624 -0.374 1.00 89.56 122 PRO A C 1
ATOM 943 O O . PRO A 1 122 ? -6.876 -14.968 0.007 1.00 89.56 122 PRO A O 1
ATOM 946 N N . GLU A 1 123 ? -8.553 -15.102 -1.484 1.00 88.69 123 GLU A N 1
ATOM 947 C CA . GLU A 1 123 ? -7.934 -16.108 -2.360 1.00 88.69 123 GLU A CA 1
ATOM 948 C C . GLU A 1 123 ? -7.435 -15.513 -3.682 1.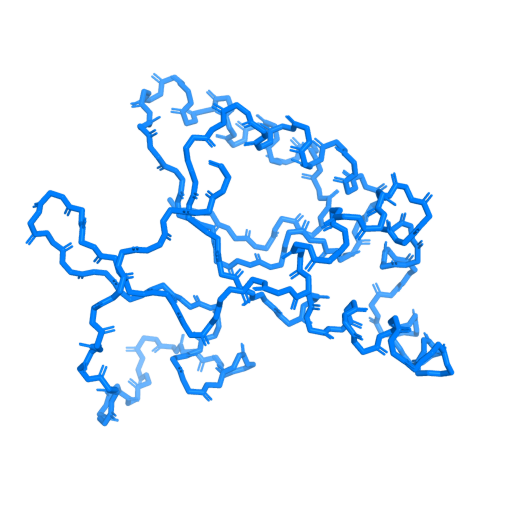00 88.69 123 GLU A C 1
ATOM 950 O O . GLU A 1 123 ? -6.637 -16.136 -4.378 1.00 88.69 123 GLU A O 1
ATOM 955 N N . ASP A 1 124 ? -7.906 -14.314 -4.028 1.00 89.25 124 ASP A N 1
ATOM 956 C CA . ASP A 1 124 ? -7.646 -13.652 -5.302 1.00 89.25 124 ASP A CA 1
ATOM 957 C C . ASP A 1 124 ? -7.618 -12.131 -5.111 1.00 89.25 124 ASP A C 1
ATOM 959 O O . ASP A 1 124 ? -8.629 -11.524 -4.735 1.00 89.25 124 ASP A O 1
ATOM 963 N N . LEU A 1 125 ? -6.458 -11.536 -5.403 1.00 89.38 125 LEU A N 1
ATOM 964 C CA . LEU A 1 125 ? -6.182 -10.102 -5.323 1.00 89.38 125 LEU A CA 1
ATOM 965 C C . LEU A 1 125 ? -7.077 -9.266 -6.242 1.00 89.38 125 LEU A C 1
ATOM 967 O O . LEU A 1 125 ? -7.438 -8.161 -5.853 1.00 89.38 125 LEU A O 1
ATOM 971 N N . ASP A 1 126 ? -7.438 -9.779 -7.419 1.00 90.38 126 ASP A N 1
ATOM 972 C CA . ASP A 1 126 ? -8.157 -9.030 -8.459 1.00 90.38 126 ASP A CA 1
ATOM 973 C C . ASP A 1 126 ? -9.670 -9.323 -8.464 1.00 90.38 126 ASP A C 1
ATOM 975 O O . ASP A 1 126 ? -10.427 -8.771 -9.271 1.00 90.38 126 ASP A O 1
ATOM 979 N N . ARG A 1 127 ? -10.149 -10.190 -7.559 1.00 89.50 127 ARG A N 1
ATOM 980 C CA . ARG A 1 127 ? -11.573 -10.521 -7.459 1.00 89.50 127 ARG A CA 1
ATOM 981 C C . ARG A 1 127 ? -12.362 -9.371 -6.841 1.00 89.50 127 ARG A C 1
ATOM 983 O O . ARG A 1 127 ? -12.220 -9.061 -5.660 1.00 89.50 127 ARG A O 1
ATOM 990 N N . TYR A 1 128 ? -13.300 -8.835 -7.616 1.00 86.31 128 TYR A N 1
ATOM 991 C CA . TYR A 1 128 ? -14.326 -7.929 -7.112 1.00 86.31 128 TYR A CA 1
ATOM 992 C C . TYR A 1 128 ? -15.359 -8.684 -6.272 1.00 86.31 128 TYR A C 1
ATOM 994 O O . TYR A 1 128 ? -15.909 -9.703 -6.698 1.00 86.31 128 TYR A O 1
ATOM 1002 N N . VAL A 1 129 ? -15.637 -8.153 -5.082 1.00 85.25 129 VAL A N 1
ATOM 1003 C CA . VAL A 1 129 ? -16.698 -8.625 -4.191 1.00 85.25 129 VAL A CA 1
ATOM 1004 C C . VAL A 1 129 ? -17.788 -7.560 -4.149 1.00 85.25 129 VAL A C 1
ATOM 1006 O O . VAL A 1 129 ? -17.550 -6.415 -3.770 1.00 85.25 129 VAL A O 1
ATOM 1009 N N . TYR A 1 130 ? -18.988 -7.946 -4.556 1.00 87.62 130 TYR A N 1
ATOM 1010 C CA . TYR A 1 130 ? -20.186 -7.111 -4.574 1.00 87.62 130 TYR A CA 1
ATOM 1011 C C . TYR A 1 130 ? -21.137 -7.505 -3.433 1.00 87.62 130 TYR A C 1
ATOM 1013 O O . TYR A 1 130 ? -20.999 -8.600 -2.882 1.00 87.62 130 TYR A O 1
ATOM 1021 N N . PRO A 1 131 ? -22.120 -6.658 -3.069 1.00 86.81 131 PRO A N 1
ATOM 1022 C CA . PRO A 1 131 ? -23.059 -6.954 -1.980 1.00 86.81 131 PRO A CA 1
ATOM 1023 C C . PRO A 1 131 ? -23.829 -8.278 -2.122 1.00 86.81 131 PRO A C 1
ATOM 1025 O O . PRO A 1 131 ? -24.282 -8.829 -1.124 1.00 86.81 131 PRO A O 1
ATOM 1028 N N . ASP A 1 132 ? -23.983 -8.774 -3.348 1.00 88.44 132 ASP A N 1
ATOM 1029 C CA . ASP A 1 132 ? -24.666 -10.013 -3.727 1.00 88.44 132 ASP A CA 1
ATOM 1030 C C . ASP A 1 132 ? -23.705 -11.160 -4.091 1.00 88.44 132 ASP A C 1
ATOM 1032 O O . ASP A 1 132 ? -24.138 -12.219 -4.545 1.00 88.44 132 ASP A O 1
ATOM 1036 N N . SER A 1 133 ? -22.397 -10.970 -3.906 1.00 85.06 133 SER A N 1
ATOM 1037 C CA . SER A 1 133 ? -21.416 -12.025 -4.147 1.00 85.06 133 SER A CA 1
ATOM 1038 C C . SER A 1 133 ? -21.578 -13.171 -3.155 1.00 85.06 133 SER A C 1
ATOM 1040 O O . SER A 1 133 ? -21.760 -12.954 -1.959 1.00 85.06 133 SER A O 1
ATOM 1042 N N . ASP A 1 134 ? -21.445 -14.401 -3.649 1.00 81.00 134 ASP A N 1
ATOM 1043 C CA . ASP A 1 134 ? -21.378 -15.572 -2.783 1.00 81.00 134 ASP A CA 1
ATOM 1044 C C . ASP A 1 134 ? -20.075 -15.547 -1.968 1.00 81.00 134 ASP A C 1
ATOM 1046 O O . ASP A 1 134 ? -18.967 -15.572 -2.520 1.00 81.00 134 ASP A O 1
ATOM 1050 N N . LEU A 1 135 ? -20.234 -15.464 -0.646 1.00 78.75 135 LEU A N 1
ATOM 1051 C CA . LEU A 1 135 ? -19.152 -15.471 0.341 1.00 78.75 135 LEU A CA 1
ATOM 1052 C C . LEU A 1 135 ? -18.887 -16.883 0.895 1.00 78.75 135 LEU A C 1
ATOM 1054 O O . LEU A 1 135 ? -18.070 -17.057 1.802 1.00 78.75 135 LEU A O 1
ATOM 1058 N N . GLY A 1 136 ? -19.593 -17.899 0.390 1.00 73.00 136 GLY A N 1
ATOM 1059 C CA . GLY A 1 136 ? -19.396 -19.292 0.761 1.00 73.00 136 GLY A CA 1
ATOM 1060 C C . GLY A 1 136 ? -17.969 -19.766 0.475 1.00 73.00 136 GLY A C 1
ATOM 1061 O O . GLY A 1 136 ? -17.408 -19.513 -0.587 1.00 73.00 136 GLY A O 1
ATOM 1062 N N . GLY A 1 137 ? -17.375 -20.478 1.437 1.00 68.94 137 GLY A N 1
ATOM 1063 C CA . GLY A 1 137 ? -16.069 -21.125 1.271 1.00 68.94 137 GLY A CA 1
ATOM 1064 C C . GLY A 1 137 ? -14.848 -20.283 1.644 1.00 68.94 137 GLY A C 1
ATOM 1065 O O . GLY A 1 137 ? -13.741 -20.805 1.573 1.00 68.94 137 GLY A O 1
ATOM 1066 N N . TRP A 1 138 ? -15.013 -19.035 2.095 1.00 70.94 138 TRP A N 1
ATOM 1067 C CA . TRP A 1 138 ? -13.865 -18.229 2.519 1.00 70.94 138 TRP A CA 1
ATOM 1068 C C . TRP A 1 138 ? -13.156 -18.854 3.728 1.00 70.94 138 TRP A C 1
ATOM 1070 O O . TRP A 1 138 ? -13.818 -19.259 4.693 1.00 70.94 138 TRP A O 1
ATOM 1080 N N . PRO A 1 139 ? -11.814 -18.939 3.706 1.00 62.41 139 PRO A N 1
ATOM 1081 C CA . PRO A 1 139 ? -11.066 -19.602 4.757 1.00 62.41 139 PRO A CA 1
ATOM 1082 C C . PRO A 1 139 ? -11.319 -18.925 6.106 1.00 62.41 139 PRO A C 1
ATOM 1084 O O . PRO A 1 139 ? -11.136 -17.719 6.271 1.00 62.41 139 PRO A O 1
ATOM 1087 N N . THR A 1 140 ? -11.676 -19.718 7.118 1.00 55.59 140 THR A N 1
ATOM 1088 C CA . THR A 1 140 ? -11.570 -19.275 8.509 1.00 55.59 140 THR A CA 1
ATOM 1089 C C . THR A 1 140 ? -10.085 -19.076 8.811 1.00 55.59 140 THR A C 1
ATOM 1091 O O . THR A 1 140 ? -9.325 -20.045 8.852 1.00 55.59 140 THR A O 1
ATOM 1094 N N . ALA A 1 141 ? -9.670 -17.819 8.955 1.00 51.75 141 ALA A N 1
ATOM 1095 C CA . ALA A 1 141 ? -8.279 -17.399 9.085 1.00 51.75 141 ALA A CA 1
ATOM 1096 C C . ALA A 1 141 ? -7.440 -18.237 10.075 1.00 51.75 141 ALA A C 1
ATOM 1098 O O . ALA A 1 141 ? -7.876 -18.539 11.191 1.00 51.75 141 ALA A O 1
ATOM 1099 N N . ARG A 1 142 ? -6.192 -18.543 9.683 1.00 49.22 142 ARG A N 1
ATOM 1100 C CA . ARG A 1 142 ? -5.107 -18.886 10.615 1.00 49.22 142 ARG A CA 1
ATOM 1101 C C . ARG A 1 142 ? -4.467 -17.577 11.087 1.00 49.22 142 ARG A C 1
ATOM 1103 O O . ARG A 1 142 ? -3.971 -16.803 10.279 1.00 49.22 142 ARG A O 1
ATOM 1110 N N . TRP A 1 143 ? -4.531 -17.337 12.391 1.00 51.22 143 TRP A N 1
ATOM 1111 C CA . TRP A 1 143 ? -4.168 -16.078 13.042 1.00 51.22 143 TRP A CA 1
ATOM 1112 C C . TRP A 1 143 ? -2.652 -15.974 13.200 1.00 51.22 143 TRP A C 1
ATOM 1114 O O . TRP A 1 143 ? -2.049 -16.798 13.886 1.00 51.22 143 TRP A O 1
ATOM 1124 N N . THR A 1 144 ? -2.038 -14.966 12.588 1.00 46.91 144 THR A N 1
ATOM 1125 C CA . THR A 1 144 ? -0.629 -14.630 12.815 1.00 46.91 144 THR A CA 1
ATOM 1126 C C . THR A 1 144 ? -0.526 -13.144 13.135 1.00 46.91 144 THR A C 1
ATOM 1128 O O . THR A 1 144 ? -0.804 -12.330 12.255 1.00 46.91 144 THR A O 1
ATOM 1131 N N . PRO A 1 145 ? -0.139 -12.762 14.362 1.00 38.50 145 PRO A N 1
ATOM 1132 C CA . PRO A 1 145 ? 0.122 -11.373 14.678 1.00 38.50 145 PRO A CA 1
ATOM 1133 C C . PRO A 1 145 ? 1.495 -11.017 14.107 1.00 38.50 145 PRO A C 1
ATOM 1135 O O . PRO A 1 145 ? 2.527 -11.373 14.671 1.00 38.50 145 PRO A O 1
ATOM 1138 N N . SER A 1 146 ? 1.522 -10.336 12.969 1.00 42.66 146 SER A N 1
ATOM 1139 C CA . SER A 1 146 ? 2.718 -9.626 12.524 1.00 42.66 146 SER A CA 1
ATOM 1140 C C . SER A 1 146 ? 2.369 -8.159 12.335 1.00 42.66 146 SER A C 1
ATOM 1142 O O . SER A 1 146 ? 1.702 -7.763 11.381 1.00 42.66 146 SER A O 1
ATOM 1144 N N . ILE A 1 147 ? 2.823 -7.366 13.303 1.00 41.72 147 ILE A N 1
ATOM 1145 C CA . ILE A 1 147 ? 2.980 -5.925 13.158 1.00 41.72 147 ILE A CA 1
ATOM 1146 C C . ILE A 1 147 ? 4.124 -5.741 12.161 1.00 41.72 147 ILE A C 1
ATOM 1148 O O . ILE A 1 147 ? 5.223 -6.261 12.365 1.00 41.72 147 ILE A O 1
ATOM 1152 N N . TRP A 1 148 ? 3.844 -5.056 11.062 1.00 46.66 148 TRP A N 1
ATOM 1153 C CA . TRP A 1 148 ? 4.877 -4.541 10.173 1.00 46.66 148 TRP A CA 1
ATOM 1154 C C . TRP A 1 148 ? 5.030 -3.051 10.484 1.00 46.66 148 TRP A C 1
ATOM 1156 O O . TRP A 1 148 ? 4.025 -2.417 10.796 1.00 46.66 148 TRP A O 1
ATOM 1166 N N . TRP A 1 149 ? 6.264 -2.542 10.361 1.00 44.56 149 TRP A N 1
ATOM 1167 C CA . TRP A 1 149 ? 6.767 -1.187 10.684 1.00 44.56 149 TRP A CA 1
ATOM 1168 C C . TRP A 1 149 ? 7.275 -0.996 12.116 1.00 44.56 149 TRP A C 1
ATOM 1170 O O . TRP A 1 149 ? 6.457 -0.915 13.053 1.00 44.56 149 TRP A O 1
#

InterPro domains:
  IPR004843 Calcineurin-like, phosphoesterase domain [PF00149] (2-130)
  IPR029052 Metallo-dependent phosphatase-like [G3DSA:3.60.21.10] (1-143)
  IPR029052 Metallo-dependent phosphatase-like [SSF56300] (2-135)
  IPR050126 Diadenosine polyphosphate hydrolase [PTHR42850] (1-124)

Radius of gyration: 15.73 Å; chains: 1; bounding box: 40×36×42 Å

pLDDT: mean 90.95, std 13.16, range [38.5, 98.69]

Organism: NCBI:txid2016596

Sequence (149 aa):
MIGDVHSNALALNTVLNAAAQERVDALLITGDLVGYYFSARAVINLLAPWEKFVVRGNHEEMLARLRREPASGGEIRRRYGSGLDIVLAQLSEREVDQLCNLPHPLSLELDGRKILLCHGSPEDLDRYVYPDSDLGGWPTARWTPSIWW

Secondary structure (DSSP, 8-state):
-B---TT-HHHHHHHHHHHHHTT--EEEE-S--SSSSS-HHHHHHHHTTSEEEE---HHHHHHHHHHH-GGGHHHHHHHH-SHHHHHHHHS-HHHHHHHHT--SSEEEEETTEEEEE-SS-SS-TT----TTS--TT------------